Protein AF-A0A7Y5MQ49-F1 (afdb_monomer)

Structure (mmCIF, N/CA/C/O backbone):
data_AF-A0A7Y5MQ49-F1
#
_entry.id   AF-A0A7Y5MQ49-F1
#
loop_
_atom_site.group_PDB
_atom_site.id
_atom_site.type_symbol
_atom_site.label_atom_id
_atom_site.label_alt_id
_atom_site.label_comp_id
_atom_site.label_asym_id
_atom_site.label_entity_id
_atom_site.label_seq_id
_atom_site.pdbx_PDB_ins_code
_atom_site.Cartn_x
_atom_site.Cartn_y
_atom_site.Cartn_z
_atom_site.occupancy
_atom_site.B_iso_or_equiv
_atom_site.auth_seq_id
_atom_site.auth_comp_id
_atom_site.auth_asym_id
_atom_site.auth_atom_id
_atom_site.pdbx_PDB_model_num
ATOM 1 N N . TYR A 1 1 ? 33.266 -0.123 -7.235 1.00 39.50 1 TYR A N 1
ATOM 2 C CA . TYR A 1 1 ? 32.058 -0.896 -6.911 1.00 39.50 1 TYR A CA 1
ATOM 3 C C . TYR A 1 1 ? 31.029 0.072 -6.362 1.00 39.50 1 TYR A C 1
ATOM 5 O O . TYR A 1 1 ? 31.154 0.478 -5.217 1.00 39.50 1 TYR A O 1
ATOM 13 N N . SER A 1 2 ? 30.095 0.534 -7.195 1.00 42.75 2 SER A N 1
ATOM 14 C CA . SER A 1 2 ? 28.855 1.096 -6.655 1.00 42.75 2 SER A CA 1
ATOM 15 C C . SER A 1 2 ? 27.993 -0.114 -6.312 1.00 42.75 2 SER A C 1
ATOM 17 O O . SER A 1 2 ? 27.868 -0.976 -7.181 1.00 42.75 2 SER A O 1
ATOM 19 N N . PRO A 1 3 ? 27.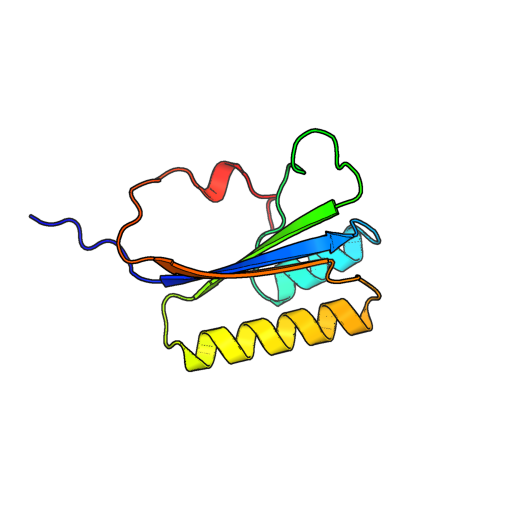464 -0.259 -5.091 1.00 50.22 3 PRO A N 1
ATOM 20 C CA . PRO A 1 3 ? 26.377 -1.199 -4.884 1.00 50.22 3 PRO A CA 1
ATOM 21 C C . PRO A 1 3 ? 25.246 -0.724 -5.801 1.00 50.22 3 PRO A C 1
ATOM 23 O O . PRO A 1 3 ? 24.857 0.445 -5.730 1.00 50.22 3 PRO A O 1
ATOM 26 N N . ASP A 1 4 ? 24.797 -1.564 -6.728 1.00 55.47 4 ASP A N 1
ATOM 27 C CA . ASP A 1 4 ? 23.558 -1.292 -7.448 1.00 55.47 4 ASP A CA 1
ATOM 28 C C . ASP A 1 4 ? 22.437 -1.466 -6.426 1.00 55.47 4 ASP A C 1
ATOM 30 O O . ASP A 1 4 ? 22.048 -2.577 -6.083 1.00 55.47 4 ASP A O 1
ATOM 34 N N . PHE A 1 5 ? 22.006 -0.351 -5.841 1.00 66.38 5 PHE A N 1
ATOM 35 C CA . PHE A 1 5 ? 20.810 -0.326 -5.017 1.00 66.38 5 PHE A CA 1
ATOM 36 C C . PHE A 1 5 ? 19.610 -0.523 -5.935 1.00 66.38 5 PHE A C 1
ATOM 38 O O . PHE A 1 5 ? 19.468 0.199 -6.931 1.00 66.38 5 PHE A O 1
ATOM 45 N N . ASP A 1 6 ? 18.754 -1.484 -5.599 1.00 79.25 6 ASP A N 1
ATOM 46 C CA . ASP A 1 6 ? 17.529 -1.714 -6.347 1.00 79.25 6 ASP A CA 1
ATOM 47 C C . ASP A 1 6 ? 16.641 -0.473 -6.241 1.00 79.25 6 ASP A C 1
ATOM 49 O O . ASP A 1 6 ? 16.239 -0.054 -5.156 1.00 79.25 6 ASP A O 1
ATOM 53 N N . LYS A 1 7 ? 16.365 0.151 -7.385 1.00 88.38 7 LYS A N 1
ATOM 54 C CA . LYS A 1 7 ? 15.471 1.308 -7.464 1.00 88.38 7 LYS A CA 1
ATOM 55 C C . LYS A 1 7 ? 14.039 0.809 -7.451 1.00 88.38 7 LYS A C 1
ATOM 57 O O . LYS A 1 7 ? 13.702 -0.116 -8.188 1.00 88.38 7 LYS A O 1
ATOM 62 N N . TYR A 1 8 ? 13.186 1.449 -6.666 1.00 91.75 8 TYR A N 1
ATOM 63 C CA . TYR A 1 8 ? 11.790 1.048 -6.557 1.00 91.75 8 TYR A CA 1
ATOM 64 C C . TYR A 1 8 ? 10.873 2.234 -6.315 1.00 91.75 8 TYR A C 1
ATOM 66 O O . TYR A 1 8 ? 11.271 3.287 -5.820 1.00 91.75 8 TYR A O 1
ATOM 74 N N . PHE A 1 9 ? 9.613 2.056 -6.676 1.00 94.50 9 PHE A N 1
ATOM 75 C CA . PHE A 1 9 ? 8.536 2.928 -6.251 1.00 94.50 9 PHE A CA 1
ATOM 76 C C . PHE A 1 9 ? 8.006 2.447 -4.908 1.00 94.50 9 PHE A C 1
ATOM 78 O O . PHE A 1 9 ? 7.785 1.249 -4.719 1.00 94.50 9 PHE A O 1
ATOM 85 N N . GLU A 1 10 ? 7.770 3.380 -3.995 1.00 95.25 10 GLU A N 1
ATOM 86 C CA . GLU A 1 10 ? 7.171 3.094 -2.698 1.00 95.25 10 GLU A CA 1
ATOM 87 C C . GLU A 1 10 ? 5.915 3.932 -2.506 1.00 95.25 10 GLU A C 1
ATOM 89 O O . GLU A 1 10 ? 5.879 5.119 -2.835 1.00 95.25 10 GLU A O 1
ATOM 94 N N . TRP A 1 11 ? 4.857 3.303 -2.007 1.00 97.31 11 TRP A N 1
ATOM 95 C CA . TRP A 1 11 ? 3.621 3.970 -1.624 1.00 97.31 11 TRP A CA 1
ATOM 96 C C . TRP A 1 11 ? 3.290 3.649 -0.181 1.00 97.31 11 TRP A C 1
ATOM 98 O O . TRP A 1 11 ? 3.310 2.486 0.217 1.00 97.31 11 TRP A O 1
ATOM 108 N N . HIS A 1 12 ? 2.929 4.685 0.568 1.00 96.31 12 HIS A N 1
ATOM 109 C CA . HIS A 1 12 ? 2.469 4.595 1.946 1.00 96.31 12 HIS A CA 1
ATOM 110 C C . HIS A 1 12 ? 1.034 5.084 2.040 1.00 96.31 12 HIS A C 1
ATOM 112 O O . HIS A 1 12 ? 0.712 6.180 1.574 1.00 96.31 12 HIS A O 1
ATOM 118 N N . CYS A 1 13 ? 0.187 4.309 2.707 1.00 96.06 13 CYS A N 1
ATOM 119 C CA . CYS A 1 13 ? -1.215 4.623 2.930 1.00 96.06 13 CYS A CA 1
ATOM 120 C C . CYS A 1 13 ? -1.547 4.564 4.412 1.00 96.06 13 CYS A C 1
ATOM 122 O O . CYS A 1 13 ? -1.420 3.517 5.039 1.00 96.06 13 CYS A O 1
ATOM 124 N N . LYS A 1 14 ? -1.992 5.687 4.972 1.00 95.56 14 LYS A N 1
ATOM 125 C CA . LYS A 1 14 ? -2.499 5.764 6.338 1.00 95.56 14 LYS A CA 1
ATOM 126 C C . LYS A 1 14 ? -3.990 5.456 6.324 1.00 95.56 14 LYS A C 1
ATOM 128 O O . LYS A 1 14 ? -4.751 6.182 5.683 1.00 95.56 14 LYS A O 1
ATOM 133 N N . ILE A 1 15 ? -4.399 4.441 7.073 1.00 95.25 15 ILE A N 1
ATOM 134 C CA . ILE A 1 15 ? -5.798 4.018 7.197 1.00 95.25 15 ILE A CA 1
ATOM 135 C C . ILE A 1 15 ? -6.232 3.962 8.658 1.00 95.25 15 ILE A C 1
ATOM 137 O O . ILE A 1 15 ? -5.391 3.879 9.557 1.00 95.25 15 ILE A O 1
ATOM 141 N N . ASN A 1 16 ? -7.541 3.979 8.903 1.00 94.44 16 ASN A N 1
ATOM 142 C CA . ASN A 1 16 ? -8.083 3.563 10.195 1.00 94.44 16 ASN A CA 1
ATOM 143 C C . ASN A 1 16 ? -7.825 2.064 10.430 1.00 94.44 16 ASN A C 1
ATOM 145 O O . ASN A 1 16 ? -7.913 1.248 9.518 1.00 94.44 16 ASN A O 1
ATOM 149 N N . TYR A 1 17 ? -7.513 1.699 11.669 1.00 92.44 17 TYR A N 1
ATOM 150 C CA . TYR A 1 17 ? -7.172 0.333 12.048 1.00 92.44 17 TYR A CA 1
ATOM 151 C C . TYR A 1 17 ? -8.372 -0.370 12.681 1.00 92.44 17 TYR A C 1
ATOM 153 O O . TYR A 1 17 ? -8.602 -0.284 13.885 1.00 92.44 17 TYR A O 1
ATOM 161 N N . ILE A 1 18 ? -9.158 -1.024 11.832 1.00 93.00 18 ILE A N 1
ATOM 162 C CA . ILE A 1 18 ? -10.344 -1.818 12.175 1.00 93.00 18 ILE A CA 1
ATOM 163 C C . ILE A 1 18 ? -10.302 -3.129 11.383 1.00 93.00 18 ILE A C 1
ATOM 165 O O . ILE A 1 18 ? -9.564 -3.190 10.401 1.00 93.00 18 ILE A O 1
ATOM 169 N N . GLN A 1 19 ? -11.108 -4.131 11.758 1.00 92.62 19 GLN A N 1
ATOM 170 C CA . GLN A 1 19 ? -11.262 -5.381 10.983 1.00 92.62 19 GLN A CA 1
ATOM 171 C C . GLN A 1 19 ? -9.900 -6.029 10.673 1.00 92.62 19 GLN A C 1
ATOM 173 O O . GLN A 1 19 ? -9.470 -6.118 9.527 1.00 92.62 19 GLN A O 1
ATOM 178 N N . ILE A 1 20 ? -9.141 -6.334 11.731 1.00 90.81 20 ILE A N 1
ATOM 179 C CA . ILE A 1 20 ? -7.707 -6.647 11.633 1.00 90.81 20 ILE A CA 1
ATOM 180 C C . ILE A 1 20 ? -7.467 -7.893 10.775 1.00 90.81 20 ILE A C 1
ATOM 182 O O . ILE A 1 20 ? -6.561 -7.889 9.948 1.00 90.81 20 ILE A O 1
ATOM 186 N N . GLU A 1 21 ? -8.272 -8.938 10.955 1.00 92.50 21 GLU A N 1
ATOM 187 C CA . GLU A 1 21 ? -8.123 -10.202 10.226 1.00 92.50 21 GLU A CA 1
ATOM 188 C C . GLU A 1 21 ? -8.380 -10.008 8.727 1.00 92.50 21 GLU A C 1
ATOM 190 O O . GLU A 1 21 ? -7.575 -10.422 7.891 1.00 92.50 21 GLU A O 1
ATOM 195 N N . GLU A 1 22 ? -9.443 -9.286 8.372 1.00 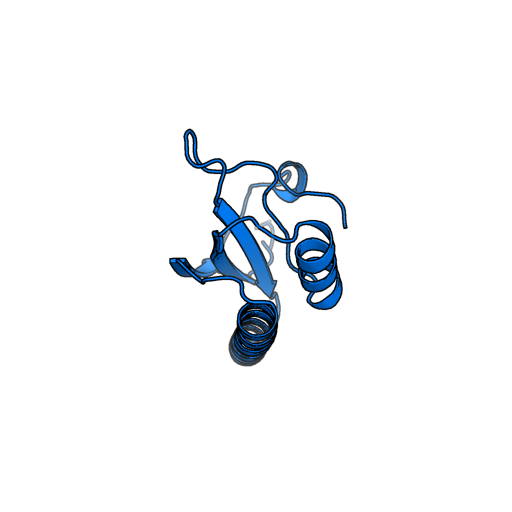95.06 22 GLU A N 1
ATOM 196 C CA . GLU A 1 22 ? -9.766 -8.965 6.984 1.00 95.06 22 GL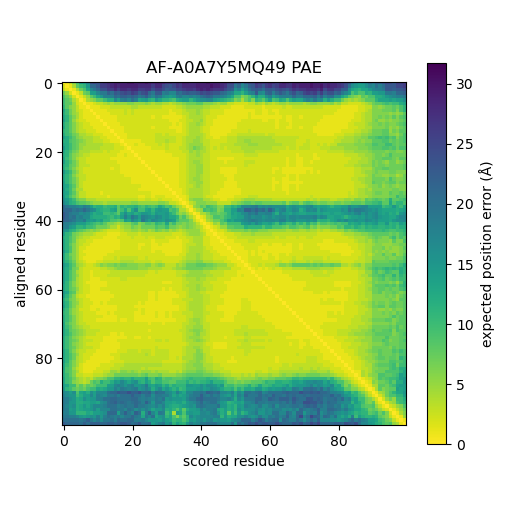U A CA 1
ATOM 197 C C . GLU A 1 22 ? -8.711 -8.046 6.361 1.00 95.06 22 GLU A C 1
ATOM 199 O O . GLU A 1 22 ? -8.335 -8.220 5.200 1.00 95.06 22 GLU A O 1
ATOM 204 N N . LEU A 1 23 ? -8.194 -7.089 7.137 1.00 94.69 23 LEU A N 1
ATOM 205 C CA . LEU A 1 23 ? -7.149 -6.172 6.698 1.00 94.69 23 LEU A CA 1
ATOM 206 C C . LEU A 1 23 ? -5.844 -6.914 6.399 1.00 94.69 23 LEU A C 1
ATOM 208 O O . LEU A 1 23 ? -5.192 -6.625 5.394 1.00 94.69 23 LEU A O 1
ATOM 212 N N . LEU A 1 24 ? -5.469 -7.877 7.245 1.00 93.94 24 LEU A N 1
ATOM 213 C CA . LEU A 1 24 ? -4.317 -8.745 7.006 1.00 93.94 24 LEU A CA 1
ATOM 214 C C . LEU A 1 24 ? -4.512 -9.573 5.732 1.00 93.94 24 LEU A C 1
ATOM 216 O O . LEU A 1 24 ? -3.603 -9.613 4.905 1.00 93.94 24 LEU A O 1
ATOM 220 N N . GLY A 1 25 ? -5.712 -10.112 5.498 1.00 95.31 25 GLY A N 1
ATOM 221 C CA . GLY A 1 25 ? -6.040 -10.807 4.249 1.00 95.31 25 GLY A CA 1
ATOM 222 C C . GLY A 1 25 ? -5.912 -9.917 3.005 1.00 95.31 25 GLY A C 1
ATOM 223 O O . GLY A 1 25 ? -5.385 -10.346 1.976 1.00 95.31 25 GLY A O 1
ATOM 224 N N . VAL A 1 26 ? -6.326 -8.646 3.087 1.00 95.94 26 VAL A N 1
ATOM 225 C CA . VAL A 1 26 ? -6.100 -7.657 2.014 1.00 95.94 26 VAL A CA 1
ATOM 226 C C . VAL A 1 26 ? -4.602 -7.419 1.803 1.00 95.94 26 VAL A C 1
ATOM 228 O O . VAL A 1 26 ? -4.143 -7.378 0.658 1.00 95.94 26 VAL A O 1
ATOM 231 N N . CYS A 1 27 ? -3.829 -7.292 2.884 1.00 95.50 27 CYS A N 1
ATOM 232 C CA . CYS A 1 27 ? -2.388 -7.071 2.798 1.00 95.50 27 CYS A CA 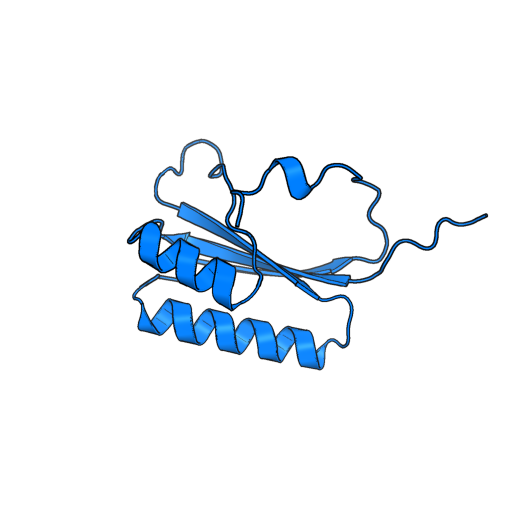1
ATOM 233 C C . CYS A 1 27 ? -1.666 -8.256 2.138 1.00 95.50 27 CYS A C 1
ATOM 235 O O . CYS A 1 27 ? -0.871 -8.066 1.211 1.00 95.50 27 CYS A O 1
ATOM 237 N N . GLU A 1 28 ? -2.011 -9.479 2.537 1.00 95.06 28 GLU A N 1
ATOM 238 C CA . GLU A 1 28 ? -1.451 -10.710 1.984 1.00 95.06 28 GLU A CA 1
ATOM 239 C C . GLU A 1 28 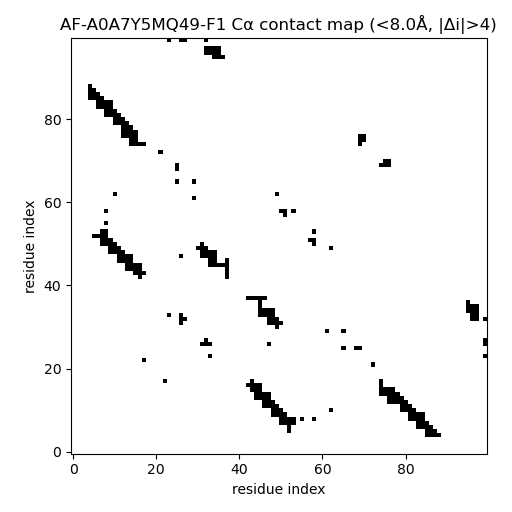? -1.802 -10.900 0.505 1.00 95.06 28 GLU A C 1
ATOM 241 O O . GLU A 1 28 ? -0.928 -11.242 -0.305 1.00 95.06 28 GLU A O 1
ATOM 246 N N . LYS A 1 29 ? -3.060 -10.624 0.135 1.00 96.44 29 LYS A N 1
ATOM 247 C CA . LYS A 1 29 ? -3.552 -10.693 -1.247 1.00 96.44 29 LYS A CA 1
ATOM 248 C C . LYS A 1 29 ? -2.759 -9.779 -2.178 1.00 96.44 29 LYS A C 1
ATOM 250 O O . LYS A 1 29 ? -2.397 -10.191 -3.278 1.00 96.44 29 LYS A O 1
ATOM 255 N N . HIS A 1 30 ? -2.489 -8.547 -1.749 1.00 96.19 30 HIS A N 1
ATOM 256 C CA . HIS A 1 30 ? -1.833 -7.536 -2.589 1.00 96.19 30 HIS A CA 1
ATOM 257 C C . HIS A 1 30 ? -0.313 -7.481 -2.437 1.00 96.19 30 HIS A C 1
ATOM 259 O O . HIS A 1 30 ? 0.341 -6.700 -3.140 1.00 96.19 30 HIS A O 1
ATOM 265 N N . LYS A 1 31 ? 0.250 -8.321 -1.556 1.00 95.12 31 LYS A N 1
ATOM 266 C CA . LYS A 1 31 ? 1.675 -8.326 -1.196 1.00 95.12 31 LYS A CA 1
ATOM 267 C C . LYS A 1 31 ? 2.135 -6.925 -0.784 1.00 95.12 31 LYS A C 1
ATOM 269 O O . LYS A 1 31 ? 3.069 -6.367 -1.360 1.00 95.12 31 LYS A O 1
ATOM 274 N N . VAL A 1 32 ? 1.406 -6.351 0.170 1.00 95.00 32 VAL A N 1
ATOM 275 C CA . VAL A 1 32 ? 1.714 -5.074 0.825 1.00 95.00 32 VAL A CA 1
ATOM 276 C C . VAL A 1 32 ? 1.935 -5.308 2.313 1.00 95.00 32 VAL A C 1
ATOM 278 O O . VAL A 1 32 ? 1.425 -6.272 2.880 1.00 95.00 32 VAL A O 1
ATOM 281 N N . HIS A 1 33 ? 2.691 -4.424 2.950 1.00 93.88 33 HIS A N 1
ATOM 282 C CA . HIS A 1 33 ? 3.083 -4.574 4.346 1.00 93.88 33 HIS A CA 1
ATOM 283 C C . HIS A 1 33 ? 2.231 -3.701 5.249 1.00 93.88 33 HIS A C 1
ATOM 285 O O . HIS A 1 33 ? 2.074 -2.512 4.983 1.00 93.88 33 HIS A O 1
ATOM 291 N N . LEU A 1 34 ? 1.724 -4.275 6.337 1.00 92.69 34 LEU A N 1
ATOM 292 C CA . LEU A 1 34 ? 1.063 -3.531 7.402 1.00 92.69 34 LEU A CA 1
ATOM 293 C C . LEU A 1 34 ? 2.083 -3.202 8.498 1.00 92.69 34 LEU A C 1
ATOM 295 O O . LEU A 1 34 ? 2.790 -4.086 8.991 1.00 92.69 34 LEU A O 1
ATOM 299 N N . SER A 1 35 ? 2.165 -1.932 8.892 1.00 89.00 35 SER A N 1
ATOM 300 C CA . SER A 1 35 ? 3.094 -1.500 9.935 1.00 89.00 35 SER A CA 1
ATOM 301 C C . SER A 1 35 ? 2.751 -2.129 11.292 1.00 89.00 35 SER A C 1
ATOM 303 O O . SER A 1 35 ? 1.591 -2.140 11.706 1.00 89.00 35 SER A O 1
ATOM 305 N N . LEU A 1 36 ? 3.761 -2.599 12.034 1.00 78.25 36 LEU A N 1
ATOM 306 C CA . LEU A 1 36 ? 3.573 -3.073 13.415 1.00 78.25 36 LEU A CA 1
ATOM 307 C C . LEU A 1 36 ? 3.093 -1.944 14.333 1.00 78.25 36 LEU A C 1
ATOM 309 O O . LEU A 1 36 ? 2.164 -2.101 15.128 1.00 78.25 36 LEU A O 1
ATOM 313 N N . ASN A 1 37 ? 3.726 -0.780 14.191 1.00 69.06 37 ASN A N 1
ATOM 314 C CA . ASN A 1 37 ? 3.506 0.375 15.044 1.00 69.06 37 ASN A CA 1
ATOM 315 C C . ASN A 1 37 ? 2.698 1.449 14.316 1.00 69.06 37 ASN A C 1
ATOM 317 O O . ASN A 1 37 ? 2.875 1.694 13.118 1.00 69.06 37 ASN A O 1
ATOM 321 N N . SER A 1 38 ? 1.836 2.132 15.063 1.00 65.38 38 SER A N 1
ATOM 322 C CA . SER A 1 38 ? 1.375 3.463 14.688 1.00 65.38 38 SER A CA 1
ATOM 323 C C . SER A 1 38 ? 2.462 4.496 15.000 1.00 65.38 38 SER A C 1
ATOM 325 O O . SER A 1 38 ? 3.352 4.252 15.820 1.00 65.38 38 SER A O 1
ATOM 327 N N . LEU A 1 39 ? 2.365 5.696 14.420 1.00 67.94 39 LEU A N 1
ATOM 328 C CA . LEU A 1 39 ? 3.074 6.847 14.988 1.00 67.94 39 LEU A CA 1
ATOM 329 C C . LEU A 1 39 ? 2.673 6.986 16.469 1.00 67.94 39 LEU A C 1
ATOM 331 O O . LEU A 1 39 ? 1.537 6.663 16.843 1.00 67.94 39 LEU A O 1
ATOM 335 N N . LYS A 1 40 ? 3.622 7.398 17.323 1.00 60.75 40 LYS A N 1
ATOM 336 C CA . LYS A 1 40 ? 3.404 7.530 18.773 1.00 60.75 40 LYS A CA 1
ATOM 337 C C . LYS A 1 40 ? 2.107 8.317 19.017 1.00 60.75 40 LYS A C 1
ATOM 339 O O . LYS A 1 40 ? 1.982 9.434 18.526 1.00 60.75 40 LYS A O 1
ATOM 344 N N . ASN A 1 41 ? 1.184 7.718 19.773 1.00 66.94 41 ASN A N 1
ATOM 345 C CA . ASN A 1 41 ? -0.137 8.239 20.173 1.00 66.94 41 ASN A CA 1
ATOM 346 C C . ASN A 1 41 ? -1.318 8.046 19.199 1.00 66.94 41 ASN A C 1
ATOM 348 O O . ASN A 1 41 ? -2.414 8.497 19.517 1.00 66.94 41 ASN A O 1
ATOM 352 N N . GLU A 1 42 ? -1.166 7.338 18.075 1.00 78.81 42 GLU A N 1
ATOM 353 C CA . GLU A 1 42 ? -2.289 7.060 17.160 1.00 78.81 42 GLU A CA 1
ATOM 354 C C . GLU A 1 42 ? -2.647 5.563 17.064 1.00 78.81 42 GLU A C 1
ATOM 356 O O . GLU A 1 42 ? -2.479 4.930 16.029 1.00 78.81 42 GLU A O 1
ATOM 361 N N . THR A 1 43 ? -3.183 4.958 18.125 1.00 81.19 43 THR A N 1
ATOM 362 C CA . THR A 1 43 ? -3.459 3.502 18.155 1.00 81.19 43 THR A CA 1
ATOM 363 C C . THR A 1 43 ? -4.442 3.020 17.085 1.00 81.19 43 THR A C 1
ATOM 365 O O . THR A 1 43 ? -4.370 1.863 16.666 1.00 81.19 43 THR A O 1
ATOM 368 N N . ASN A 1 44 ? -5.325 3.910 16.624 1.00 88.81 44 ASN A N 1
ATOM 369 C CA . ASN A 1 44 ? -6.434 3.609 15.717 1.00 88.81 44 ASN A CA 1
ATOM 370 C C . ASN A 1 44 ? -6.077 3.797 14.238 1.00 88.81 44 ASN A C 1
ATOM 372 O O . ASN A 1 44 ? -6.975 3.840 13.398 1.00 88.81 44 ASN A O 1
ATOM 376 N N . VAL A 1 45 ? -4.791 3.938 13.907 1.00 91.75 45 VAL A N 1
ATOM 377 C CA . VAL A 1 45 ? -4.329 4.032 12.519 1.00 91.75 45 VAL A CA 1
ATOM 378 C C . VAL A 1 45 ? -3.180 3.073 12.260 1.00 91.75 45 VAL A C 1
ATOM 380 O O . VAL A 1 45 ? -2.405 2.742 13.163 1.00 91.75 45 VAL A O 1
ATOM 383 N N . ARG A 1 46 ? -3.044 2.650 11.007 1.00 92.25 46 ARG A N 1
ATOM 384 C CA . ARG A 1 46 ? -1.892 1.885 10.521 1.00 92.25 46 ARG A CA 1
ATOM 385 C C . ARG A 1 46 ? -1.449 2.384 9.161 1.00 92.25 46 ARG A C 1
ATOM 387 O O . ARG A 1 46 ? -2.193 3.092 8.479 1.00 92.25 46 ARG A O 1
ATOM 394 N N . PHE A 1 47 ? -0.221 2.026 8.808 1.00 93.38 47 PHE A N 1
ATOM 395 C CA . PHE A 1 47 ? 0.330 2.280 7.491 1.00 93.38 47 PHE A CA 1
ATOM 396 C C . PHE A 1 47 ? 0.376 0.984 6.696 1.00 93.38 47 PHE A C 1
ATOM 398 O O . PHE A 1 47 ? 0.827 -0.038 7.207 1.00 93.38 47 PHE A O 1
ATOM 405 N N . ILE A 1 48 ? -0.091 1.053 5.455 1.00 95.12 48 ILE A N 1
ATOM 406 C CA . ILE A 1 48 ? 0.154 0.045 4.432 1.00 95.12 48 ILE A CA 1
ATOM 407 C C . ILE A 1 48 ? 1.275 0.560 3.537 1.00 95.12 48 ILE A C 1
ATOM 409 O O . ILE A 1 48 ? 1.189 1.688 3.046 1.00 95.12 48 ILE A O 1
ATOM 413 N N . THR A 1 49 ? 2.286 -0.267 3.300 1.00 95.75 49 THR A N 1
ATOM 414 C CA . THR A 1 49 ? 3.418 0.041 2.425 1.00 95.75 49 THR A CA 1
ATOM 415 C C . THR A 1 49 ? 3.447 -0.923 1.242 1.00 95.75 49 THR A C 1
ATOM 417 O O . THR A 1 49 ? 3.441 -2.141 1.413 1.00 95.75 49 THR A O 1
ATOM 420 N N . LEU A 1 50 ? 3.492 -0.375 0.029 1.00 95.50 50 LEU A N 1
ATOM 421 C CA . LEU A 1 50 ? 3.653 -1.111 -1.224 1.00 95.50 50 LEU A CA 1
ATOM 422 C C . LEU A 1 50 ? 4.993 -0.740 -1.857 1.00 95.50 50 LEU A C 1
ATOM 424 O O . LEU A 1 50 ? 5.233 0.438 -2.116 1.00 95.50 50 LEU A O 1
ATOM 428 N N . ARG A 1 51 ? 5.801 -1.749 -2.192 1.00 93.94 51 ARG A N 1
ATOM 429 C CA . ARG A 1 51 ? 7.003 -1.599 -3.020 1.00 93.94 51 ARG A CA 1
ATOM 430 C C . ARG A 1 51 ? 6.806 -2.222 -4.391 1.00 93.94 51 ARG A C 1
ATOM 432 O O . ARG A 1 51 ? 6.257 -3.319 -4.520 1.00 93.94 51 ARG A O 1
ATOM 439 N N . GLU A 1 52 ? 7.273 -1.518 -5.412 1.00 93.88 52 GLU A N 1
ATOM 440 C CA . GLU A 1 52 ? 7.269 -1.977 -6.795 1.00 93.88 52 GLU A CA 1
ATOM 441 C C . GLU A 1 52 ? 8.612 -1.671 -7.459 1.00 93.88 52 GLU A C 1
ATOM 443 O O . GLU A 1 52 ? 8.971 -0.511 -7.651 1.00 93.88 52 GLU A O 1
ATOM 448 N N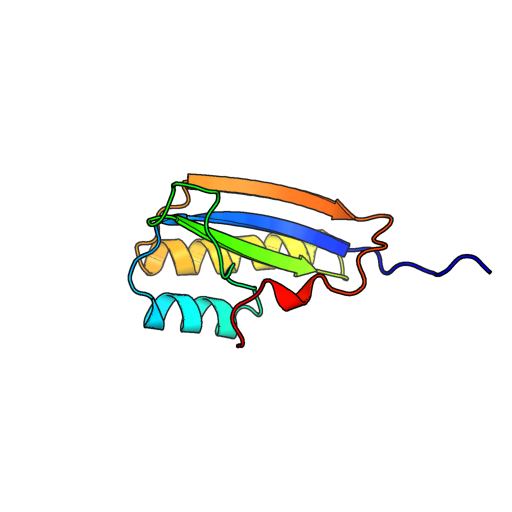 . PHE A 1 53 ? 9.334 -2.725 -7.833 1.00 90.50 53 PHE A N 1
ATOM 449 C CA . PHE A 1 53 ? 10.642 -2.648 -8.493 1.00 90.50 53 PHE A CA 1
ATOM 450 C C . PHE A 1 53 ? 10.524 -2.564 -10.027 1.00 90.50 53 PHE A C 1
ATOM 452 O O . PHE A 1 53 ? 11.512 -2.367 -10.729 1.00 90.50 53 PHE A O 1
ATOM 459 N N . GLY A 1 54 ? 9.314 -2.726 -10.566 1.00 88.69 54 GLY A N 1
ATOM 460 C CA . GLY A 1 54 ? 9.011 -2.623 -11.985 1.00 88.69 54 GLY A CA 1
ATOM 461 C C . GLY A 1 54 ? 8.655 -1.209 -12.448 1.00 88.69 54 GLY A C 1
ATOM 462 O O . GLY A 1 54 ? 9.117 -0.189 -11.940 1.00 88.69 54 GLY A O 1
ATOM 463 N N . ALA A 1 55 ? 7.815 -1.138 -13.481 1.00 93.25 55 ALA A N 1
ATOM 464 C CA . ALA A 1 55 ? 7.447 0.122 -14.116 1.00 93.25 55 ALA A CA 1
ATOM 465 C C . ALA A 1 55 ? 6.472 0.959 -13.267 1.00 93.25 55 ALA A C 1
ATOM 467 O O . ALA A 1 55 ? 5.540 0.434 -12.654 1.00 93.25 55 ALA A O 1
ATOM 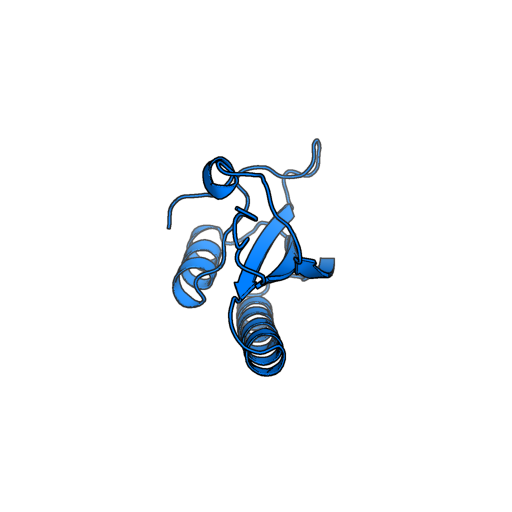468 N N . LYS A 1 56 ? 6.585 2.293 -13.368 1.00 94.44 56 LYS A N 1
ATOM 469 C CA . LYS A 1 56 ? 5.660 3.261 -12.741 1.00 94.44 56 LYS A CA 1
ATOM 470 C C . LYS A 1 56 ? 4.184 2.980 -13.057 1.00 94.44 56 LYS A C 1
ATOM 472 O O . LYS A 1 56 ? 3.312 3.223 -12.227 1.00 94.44 56 LYS A O 1
ATOM 477 N N . TRP A 1 57 ? 3.898 2.482 -14.261 1.00 96.38 57 TRP A N 1
ATOM 478 C CA . TRP A 1 57 ? 2.543 2.098 -14.658 1.00 96.38 57 TRP A CA 1
ATOM 479 C C . TRP A 1 57 ? 2.002 0.944 -13.804 1.00 96.38 57 TRP A C 1
ATOM 481 O O . TRP A 1 57 ? 0.911 1.057 -13.248 1.00 96.38 57 TRP A O 1
ATOM 491 N N . THR A 1 58 ? 2.786 -0.127 -13.641 1.00 96.31 58 THR A N 1
ATOM 492 C CA . THR A 1 58 ? 2.447 -1.273 -12.784 1.00 96.31 58 THR A CA 1
ATOM 493 C C . THR A 1 58 ? 2.229 -0.830 -11.343 1.00 96.31 58 THR A C 1
ATOM 495 O O . THR A 1 58 ? 1.231 -1.205 -10.733 1.00 96.31 58 THR A O 1
ATOM 498 N N . PHE A 1 59 ? 3.102 0.037 -10.829 1.00 97.25 59 PHE A N 1
ATOM 499 C CA . PHE A 1 59 ? 2.962 0.618 -9.496 1.00 97.25 59 PHE A CA 1
ATOM 500 C C . PHE A 1 59 ? 1.615 1.333 -9.314 1.00 97.25 59 PHE A C 1
ATOM 502 O O . PHE A 1 59 ? 0.885 1.047 -8.367 1.00 97.25 59 PHE A O 1
ATOM 509 N N . GLY A 1 60 ? 1.232 2.195 -10.263 1.00 97.94 60 GLY A N 1
ATOM 510 C CA . GLY A 1 60 ? -0.060 2.887 -10.231 1.00 97.94 60 GLY A CA 1
ATOM 511 C C . GLY A 1 60 ? -1.262 1.937 -10.275 1.00 97.94 60 GLY A C 1
ATOM 512 O O . GLY A 1 60 ? -2.223 2.128 -9.531 1.00 97.94 60 GLY A O 1
ATOM 513 N N . GLN A 1 61 ? -1.196 0.884 -11.097 1.00 98.12 61 GLN A N 1
ATOM 514 C CA . GLN A 1 61 ? -2.245 -0.140 -11.164 1.00 98.12 61 GLN A CA 1
ATOM 515 C C . GLN A 1 61 ? -2.384 -0.893 -9.836 1.00 98.12 61 GLN A C 1
ATOM 517 O O . GLN A 1 61 ? -3.498 -1.065 -9.342 1.00 98.12 61 GLN A O 1
ATOM 522 N N . ARG A 1 62 ? -1.266 -1.286 -9.215 1.00 97.94 62 ARG A N 1
ATOM 523 C CA . ARG A 1 62 ? -1.281 -1.968 -7.914 1.00 97.94 62 ARG A CA 1
ATOM 524 C C . ARG A 1 62 ? -1.887 -1.088 -6.821 1.00 97.94 62 ARG A C 1
ATOM 526 O O . ARG A 1 62 ? -2.746 -1.568 -6.087 1.00 97.94 62 ARG A O 1
ATOM 533 N N . ILE A 1 63 ? -1.530 0.199 -6.762 1.00 98.25 63 ILE A N 1
ATOM 534 C CA . ILE A 1 63 ? -2.146 1.154 -5.822 1.00 98.25 63 ILE A CA 1
ATOM 535 C C . ILE A 1 63 ? -3.662 1.218 -6.026 1.00 98.25 63 ILE A C 1
ATOM 537 O O . ILE A 1 63 ? -4.415 1.121 -5.060 1.00 98.25 63 ILE A O 1
ATOM 541 N N . ALA A 1 64 ? -4.124 1.359 -7.273 1.00 98.25 64 ALA A N 1
ATOM 542 C CA . ALA A 1 64 ? -5.550 1.473 -7.571 1.00 98.25 64 ALA A CA 1
ATOM 543 C C . ALA A 1 64 ? -6.343 0.237 -7.115 1.00 98.25 64 ALA A C 1
ATOM 545 O O . ALA A 1 64 ? -7.436 0.368 -6.562 1.00 98.25 64 ALA A O 1
ATOM 546 N N . VAL A 1 65 ? -5.778 -0.959 -7.300 1.00 98.12 65 VAL A N 1
ATOM 547 C CA . VAL A 1 65 ? -6.402 -2.214 -6.868 1.00 98.12 65 VAL A CA 1
ATOM 548 C C . VAL A 1 65 ? -6.446 -2.318 -5.339 1.00 98.12 65 VAL A C 1
ATOM 550 O O . VAL A 1 65 ? -7.504 -2.634 -4.794 1.00 98.12 65 VAL A O 1
ATOM 553 N N . VAL A 1 66 ? -5.352 -1.985 -4.640 1.00 98.00 66 VAL A N 1
ATOM 554 C CA . VAL A 1 66 ? -5.317 -1.963 -3.165 1.00 98.00 66 VAL A CA 1
ATOM 555 C C . VAL A 1 66 ? -6.355 -0.984 -2.617 1.00 98.00 66 VAL A C 1
ATOM 557 O O . VAL A 1 66 ? -7.153 -1.348 -1.758 1.00 98.00 66 VAL A O 1
ATOM 560 N N . LEU A 1 67 ? -6.401 0.241 -3.149 1.00 98.25 67 LEU A N 1
ATOM 561 C CA . LEU A 1 67 ? -7.370 1.262 -2.743 1.00 98.25 67 LEU A CA 1
ATOM 562 C C . LEU A 1 67 ? -8.818 0.812 -2.961 1.00 98.25 67 LEU A C 1
ATOM 564 O O . LEU A 1 67 ? -9.665 1.052 -2.103 1.00 98.25 67 LEU A O 1
ATOM 568 N N . SER A 1 68 ? -9.107 0.145 -4.083 1.00 98.06 68 SER A N 1
ATOM 569 C CA . SER A 1 68 ? -10.449 -0.368 -4.369 1.00 98.06 68 SER A CA 1
ATOM 570 C C . SER A 1 68 ? -10.893 -1.409 -3.341 1.00 98.06 68 SER A C 1
ATOM 572 O O . SER A 1 68 ? -12.031 -1.359 -2.876 1.00 98.06 68 SER A O 1
ATOM 574 N N . ASP A 1 69 ? -10.009 -2.333 -2.962 1.00 97.50 69 ASP A N 1
ATOM 575 C CA . ASP A 1 69 ? -10.325 -3.359 -1.966 1.00 97.50 69 ASP A CA 1
ATOM 576 C C . ASP A 1 69 ? -10.435 -2.775 -0.553 1.00 97.50 69 ASP A C 1
ATOM 578 O O . ASP A 1 69 ? -11.356 -3.136 0.181 1.00 97.50 69 ASP A O 1
ATOM 582 N N . LEU A 1 70 ? -9.581 -1.807 -0.201 1.00 97.25 70 LEU A N 1
ATOM 583 C CA . LEU A 1 70 ? -9.694 -1.082 1.067 1.00 97.25 70 LEU A CA 1
ATOM 584 C C . LEU A 1 70 ? -11.032 -0.335 1.173 1.00 97.25 70 LEU A C 1
ATOM 586 O O . LEU A 1 70 ? -11.712 -0.392 2.196 1.00 97.25 70 LEU A O 1
ATOM 590 N N . GLN A 1 71 ? -11.455 0.325 0.096 1.00 96.62 71 GLN A N 1
ATOM 591 C CA . GLN A 1 71 ? -12.737 1.021 0.070 1.00 96.62 71 GLN A CA 1
ATOM 592 C C . GLN A 1 71 ? -13.916 0.046 0.206 1.00 96.62 71 GLN A C 1
ATOM 594 O O . GLN A 1 71 ? -14.851 0.317 0.958 1.00 96.62 71 GLN A O 1
ATOM 599 N N . LYS A 1 72 ? -13.880 -1.096 -0.493 1.00 97.00 72 LYS A N 1
ATOM 600 C CA . LYS A 1 72 ? -14.935 -2.1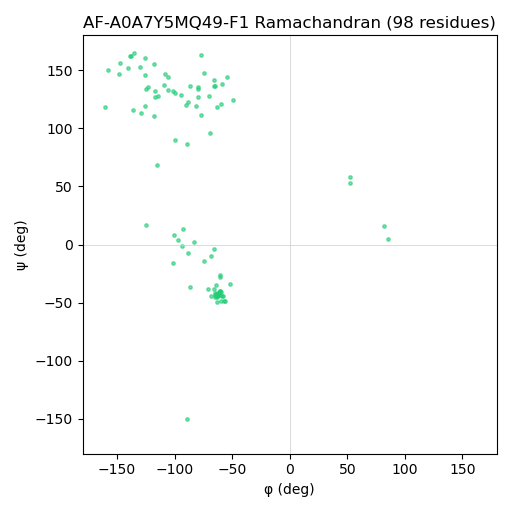23 -0.412 1.00 97.00 72 LYS A CA 1
ATOM 601 C C . LYS A 1 72 ? -15.045 -2.747 0.977 1.00 97.00 72 LYS A C 1
ATOM 603 O O . LYS A 1 72 ? -16.153 -3.061 1.395 1.00 97.00 72 LYS A O 1
ATOM 608 N N . GLY A 1 73 ? -13.926 -2.912 1.681 1.00 95.19 73 GLY A N 1
ATOM 609 C CA . GLY A 1 73 ? -13.912 -3.420 3.055 1.00 95.19 73 GLY A CA 1
ATOM 610 C C . GLY A 1 73 ? -14.187 -2.365 4.133 1.00 95.19 73 GLY A C 1
ATOM 611 O O . GLY A 1 73 ? -14.177 -2.684 5.319 1.00 95.19 73 GLY A O 1
ATOM 612 N N . GLY A 1 74 ? -14.458 -1.112 3.751 1.00 96.56 74 GLY A N 1
ATOM 613 C CA . GLY A 1 74 ? -14.862 -0.059 4.685 1.00 96.56 74 GLY A CA 1
ATOM 614 C C . GLY A 1 74 ? -13.712 0.614 5.440 1.00 96.56 74 GLY A C 1
ATOM 615 O O . GLY A 1 74 ? -13.958 1.303 6.432 1.00 96.56 74 GLY A O 1
ATOM 616 N N . TRP A 1 75 ? -12.465 0.455 4.986 1.00 97.19 75 TRP A N 1
ATOM 617 C CA . TRP A 1 75 ? -11.343 1.228 5.515 1.00 97.19 75 TRP A CA 1
ATOM 618 C C . TRP A 1 75 ? -11.306 2.626 4.893 1.00 97.19 75 TRP A C 1
ATOM 620 O O . TRP A 1 75 ? -11.404 2.810 3.679 1.00 97.19 75 TRP A O 1
ATOM 630 N N . THR A 1 76 ? -11.117 3.629 5.741 1.00 96.12 76 THR A N 1
ATOM 631 C CA . THR A 1 76 ? -10.961 5.027 5.354 1.00 96.12 76 THR A CA 1
ATOM 632 C C . THR A 1 76 ? -9.490 5.327 5.123 1.00 96.12 76 THR A C 1
ATOM 634 O O . THR A 1 76 ? -8.674 5.252 6.044 1.00 96.12 76 THR A O 1
ATOM 637 N N . VAL A 1 77 ? -9.162 5.752 3.906 1.00 96.12 77 VAL A N 1
ATOM 638 C CA . VAL A 1 77 ? -7.840 6.284 3.569 1.00 96.12 77 VAL A CA 1
ATOM 639 C C . VAL A 1 77 ? -7.727 7.712 4.095 1.00 96.12 77 VAL A C 1
ATOM 641 O O . VAL A 1 77 ? -8.388 8.624 3.607 1.00 96.12 77 VAL A O 1
ATOM 644 N N . LEU A 1 78 ? -6.882 7.902 5.105 1.00 95.25 78 LEU A N 1
ATOM 645 C CA . LEU A 1 78 ? -6.661 9.187 5.774 1.00 95.25 78 LEU A CA 1
ATOM 646 C C . LEU A 1 78 ? -5.599 10.023 5.057 1.00 95.25 78 LEU A C 1
ATOM 648 O O . LEU A 1 78 ? -5.682 11.248 5.007 1.00 95.25 78 LEU A O 1
ATOM 652 N N . LYS A 1 79 ? -4.564 9.360 4.535 1.00 95.25 79 LYS A N 1
ATOM 653 C CA . LYS A 1 79 ? -3.464 9.988 3.798 1.00 95.25 79 LYS A CA 1
ATOM 654 C C . LYS A 1 79 ? -2.798 8.953 2.901 1.00 95.25 79 LYS A C 1
ATOM 656 O O . LYS A 1 79 ? -2.723 7.785 3.265 1.00 95.25 79 LYS A O 1
ATOM 661 N N . GLN A 1 80 ? -2.252 9.397 1.777 1.00 97.06 80 GLN A N 1
ATOM 662 C CA . GLN A 1 80 ? -1.360 8.587 0.956 1.00 97.06 80 GLN A CA 1
ATOM 663 C C . GLN A 1 80 ? -0.200 9.416 0.406 1.00 97.06 80 GLN A C 1
ATOM 665 O O . GLN A 1 80 ? -0.338 10.626 0.220 1.00 97.06 80 GLN A O 1
ATOM 670 N N . GLN A 1 81 ? 0.932 8.766 0.156 1.00 97.50 81 GLN A N 1
ATOM 671 C CA . GLN A 1 81 ? 2.115 9.369 -0.452 1.00 97.50 81 GLN A CA 1
ATOM 672 C C . GLN A 1 81 ? 2.852 8.321 -1.287 1.00 97.50 81 GLN A C 1
ATOM 674 O O . GLN A 1 81 ? 2.866 7.147 -0.929 1.00 97.50 81 GLN A O 1
ATOM 679 N N . SER A 1 82 ? 3.464 8.757 -2.387 1.00 96.88 82 SER A N 1
ATOM 680 C CA . SER A 1 82 ? 4.338 7.925 -3.211 1.00 96.88 82 SER A CA 1
ATOM 681 C C . SER A 1 82 ? 5.690 8.590 -3.391 1.00 96.88 82 SER A C 1
ATOM 683 O O . SER A 1 82 ? 5.771 9.812 -3.527 1.00 96.88 82 SER A O 1
ATOM 685 N N . GLU A 1 83 ? 6.727 7.774 -3.464 1.00 94.56 83 GLU A N 1
ATOM 686 C CA . GLU A 1 83 ? 8.101 8.182 -3.716 1.00 94.56 83 GLU A CA 1
ATOM 687 C C . GLU A 1 83 ? 8.793 7.207 -4.673 1.00 94.56 83 GLU A C 1
ATOM 689 O O . GLU A 1 83 ? 8.316 6.100 -4.927 1.00 94.56 83 GLU A O 1
ATOM 694 N N . TYR A 1 84 ? 9.897 7.660 -5.264 1.00 92.88 84 TYR A N 1
ATOM 695 C CA . TYR A 1 84 ? 10.769 6.829 -6.084 1.00 92.88 84 TYR A CA 1
ATOM 696 C C . TYR A 1 84 ? 12.137 6.782 -5.419 1.00 92.88 84 TYR A C 1
ATOM 698 O O . TYR A 1 84 ? 12.845 7.791 -5.364 1.00 92.88 84 TYR A O 1
ATOM 706 N N . CYS A 1 85 ? 12.473 5.615 -4.890 1.00 88.94 85 CYS A N 1
ATOM 707 C CA . CYS A 1 85 ? 13.711 5.382 -4.185 1.00 88.94 85 CYS A CA 1
ATOM 708 C C . CYS A 1 85 ? 14.841 5.137 -5.189 1.00 88.94 85 CYS A C 1
ATOM 710 O O . CYS A 1 85 ? 14.796 4.211 -6.000 1.00 88.94 85 CYS A O 1
ATOM 712 N N . ILE A 1 86 ? 15.850 6.008 -5.150 1.00 86.88 86 ILE A N 1
ATOM 713 C CA . ILE A 1 86 ? 17.045 5.932 -6.005 1.00 86.88 86 ILE A CA 1
ATOM 714 C C . ILE A 1 86 ? 18.260 5.348 -5.276 1.00 86.88 86 ILE A C 1
ATOM 716 O O . ILE A 1 86 ? 19.243 4.998 -5.926 1.00 86.88 86 ILE A O 1
ATOM 720 N N . TYR A 1 87 ? 18.199 5.297 -3.944 1.00 81.06 87 TYR A N 1
ATOM 721 C CA . TYR A 1 87 ? 19.249 4.825 -3.052 1.00 81.06 87 TYR A CA 1
ATOM 722 C C . TYR A 1 87 ? 18.622 4.480 -1.696 1.00 81.06 87 TYR A C 1
ATOM 724 O O . TYR A 1 87 ? 18.096 5.371 -1.030 1.00 81.06 87 TYR A O 1
ATOM 732 N N . ASP A 1 88 ? 18.707 3.214 -1.288 1.00 75.69 88 ASP A N 1
ATOM 733 C CA . ASP A 1 88 ? 18.253 2.740 0.023 1.00 75.69 88 ASP A CA 1
ATOM 734 C C . ASP A 1 88 ? 19.361 1.925 0.688 1.00 75.69 88 ASP A C 1
ATOM 736 O O . ASP A 1 88 ? 19.728 0.858 0.210 1.00 75.69 88 ASP A O 1
ATOM 740 N N . ASN A 1 89 ? 19.918 2.422 1.789 1.00 70.75 89 ASN A N 1
ATOM 741 C CA . ASN A 1 89 ? 20.969 1.731 2.539 1.00 70.75 89 ASN A CA 1
ATOM 742 C C . ASN A 1 89 ? 20.447 1.014 3.792 1.00 70.75 89 ASN A C 1
ATOM 744 O O . ASN A 1 89 ? 21.244 0.545 4.611 1.00 70.75 89 ASN A O 1
ATOM 748 N N . ASN A 1 90 ? 19.128 0.945 3.974 1.00 67.88 90 ASN A N 1
ATOM 749 C CA . ASN A 1 90 ? 18.524 0.353 5.152 1.00 67.88 90 ASN A CA 1
ATOM 750 C C . ASN A 1 90 ? 18.276 -1.150 4.955 1.00 67.88 90 ASN A C 1
ATOM 752 O O . ASN A 1 90 ? 17.187 -1.597 4.606 1.00 67.88 90 ASN A O 1
ATOM 756 N N . ASN A 1 91 ? 19.302 -1.941 5.263 1.00 55.28 91 ASN A N 1
ATOM 757 C CA . ASN A 1 91 ? 19.300 -3.403 5.129 1.00 55.28 91 ASN A CA 1
ATOM 758 C C . ASN A 1 91 ? 18.324 -4.151 6.072 1.00 55.28 91 ASN A C 1
ATOM 760 O O . ASN A 1 91 ? 18.248 -5.373 5.999 1.00 55.28 91 ASN A O 1
ATOM 764 N N . PHE A 1 92 ? 17.620 -3.466 6.985 1.00 56.50 92 PHE A N 1
ATOM 765 C CA . PHE A 1 92 ? 16.804 -4.087 8.049 1.00 56.50 92 PHE A CA 1
ATOM 766 C C . PHE A 1 92 ? 15.338 -3.630 8.055 1.00 56.50 92 PHE A C 1
ATOM 768 O O . PHE A 1 92 ? 14.642 -3.774 9.063 1.00 56.50 92 PHE A O 1
ATOM 775 N N . LEU A 1 93 ? 14.876 -3.042 6.952 1.00 56.12 93 LEU A N 1
ATOM 776 C CA . LEU A 1 93 ? 13.590 -2.350 6.863 1.00 56.12 93 LEU A CA 1
ATOM 777 C C . LEU A 1 93 ? 12.382 -3.265 7.167 1.00 56.12 93 LEU A C 1
ATOM 779 O O . LEU A 1 93 ? 11.396 -2.813 7.750 1.00 56.12 93 LEU A O 1
ATOM 783 N N . ASP A 1 94 ? 12.517 -4.565 6.906 1.00 59.56 94 ASP A N 1
ATOM 784 C CA . ASP A 1 94 ? 11.454 -5.560 7.084 1.00 59.56 94 ASP A CA 1
ATOM 785 C C . ASP A 1 94 ? 11.190 -5.932 8.559 1.00 59.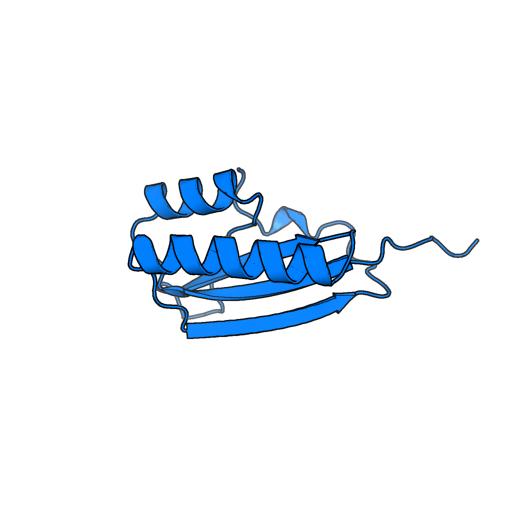56 94 ASP A C 1
ATOM 787 O O . ASP A 1 94 ? 10.142 -6.484 8.886 1.00 59.56 94 ASP A O 1
ATOM 791 N N . ASN A 1 95 ? 12.084 -5.570 9.491 1.00 57.31 95 ASN A N 1
ATOM 792 C CA . ASN A 1 95 ? 11.907 -5.848 10.927 1.00 57.31 95 ASN A CA 1
ATOM 793 C C . ASN A 1 95 ? 10.750 -5.051 11.572 1.00 57.31 95 ASN A C 1
ATOM 795 O O . ASN A 1 95 ? 10.403 -5.284 12.730 1.00 57.31 95 ASN A O 1
ATOM 799 N N . GLY A 1 96 ? 10.180 -4.076 10.854 1.00 56.62 96 GLY A N 1
ATOM 800 C CA . GLY A 1 96 ? 9.067 -3.234 11.304 1.00 56.62 96 GLY A CA 1
ATOM 801 C C . GLY A 1 96 ? 7.679 -3.686 10.832 1.00 56.62 96 GLY A C 1
ATOM 802 O O . GLY A 1 96 ? 6.696 -2.976 11.084 1.00 56.62 96 GLY A O 1
ATOM 803 N N . TRP A 1 97 ? 7.582 -4.820 10.137 1.00 63.47 97 TRP A N 1
ATOM 804 C CA . TRP A 1 97 ? 6.354 -5.283 9.490 1.00 63.47 97 TRP A CA 1
ATOM 805 C C . TRP A 1 97 ? 5.740 -6.476 10.213 1.00 63.47 97 TRP A C 1
ATOM 807 O O . TRP A 1 97 ? 6.443 -7.303 10.793 1.00 63.47 97 TRP A O 1
ATOM 817 N N . LEU A 1 98 ? 4.407 -6.556 10.197 1.00 56.25 98 LEU A N 1
ATOM 818 C CA . LEU A 1 98 ? 3.736 -7.778 10.624 1.00 56.25 98 LEU A CA 1
ATOM 819 C C . LEU A 1 98 ? 4.091 -8.896 9.631 1.00 56.25 98 LEU A C 1
ATOM 821 O O . LEU A 1 98 ? 4.100 -8.632 8.423 1.00 56.25 98 LEU A O 1
ATOM 825 N N . PRO A 1 99 ? 4.406 -10.112 10.112 1.00 55.88 99 PRO A N 1
ATOM 826 C CA . PRO A 1 99 ? 4.596 -11.248 9.226 1.00 55.88 99 PRO A CA 1
ATOM 827 C C . PRO A 1 99 ? 3.315 -11.474 8.417 1.00 55.88 99 PRO A C 1
ATOM 829 O O . PRO A 1 99 ? 2.213 -11.328 8.951 1.00 55.88 99 PRO A O 1
ATOM 832 N N . LEU A 1 100 ? 3.498 -11.770 7.129 1.00 51.50 100 LEU A N 1
ATOM 833 C CA . LEU A 1 100 ? 2.434 -12.252 6.251 1.00 51.50 100 LEU A CA 1
ATOM 834 C C . LEU A 1 100 ? 1.943 -13.622 6.721 1.00 51.50 100 LEU A C 1
ATOM 836 O O . LEU A 1 100 ? 2.813 -14.460 7.061 1.00 51.50 100 LEU A O 1
#

pLDDT: mean 85.91, std 15.56, range [39.5, 98.25]

Radius of gyration: 14.02 Å; Cα contacts (8 Å, |Δi|>4): 153; chains: 1; bounding box: 47×22×35 Å

Secondary structure (DSSP, 8-state):
----PPPEEEEEEEEE---HHHHHHHHHHHT-EEBSSPSTT-TTEEEEEEEE-S-HHHHHHHHHHHHHHHHHTT--EEEEEEEEES----TTGGGGB---

Sequence (100 aa):
YSPDFDKYFEWHCKINYIQIEELLGVCEKHKVHLSLNSLKNETNVRFITLREFGAKWTFGQRIAVVLSDLQKGGWTVLKQQSEYCIYDNNNFLDNGWLPL

Foldseek 3Di:
DPPQDQKKKKKKWKKFDDPPVVVVVLCVVLVWFWFPDDDPPCPGIIMIMDIDSDDPVVVVVSVVVSVVSCVVVPIDGPDMDMDIDRDDPPPPVCVRTDDD

Solvent-accessible surface area (backbone atoms only — not comparable to full-atom values): 5916 Å² total; per-residue (Å²): 134,78,82,83,48,82,47,29,38,38,36,41,34,34,28,54,60,62,63,64,70,63,48,49,51,53,26,58,74,68,66,36,42,45,42,67,61,45,65,93,92,40,86,58,33,35,38,41,40,39,77,31,72,71,56,73,66,59,45,53,54,52,51,54,53,53,51,52,52,38,52,75,73,69,46,51,78,77,45,73,54,75,50,74,44,78,71,71,89,68,90,63,67,73,81,52,43,55,84,126

Nearest PDB structures (foldseek):
  4liw-assembly1_A  TM=6.002E-01  e=3.870E-02  Synechocystis sp. PCC 6803 substr. Kazusa
  8y0w-assembly1_CB  TM=4.752E-01  e=1.107E-02  Homo sapiens
  1ul3-assembly1_B  TM=5.081E-01  e=1.755E-02  Synechocystis sp.
  6vz8-assembly1_R  TM=6.450E-01  e=2.010E-01  Arabidopsis thaliana
  4co4-assembly1_A  TM=5.018E-01  e=9.737E-02  Azospirillum brasilense

Mean predicted aligned error: 6.41 Å